Protein AF-C0Z2W0-F1 (afdb_monomer)

Structure (mmCIF, N/CA/C/O backbone):
data_AF-C0Z2W0-F1
#
_entry.id   AF-C0Z2W0-F1
#
loop_
_atom_site.group_PDB
_atom_site.id
_atom_site.type_symbol
_atom_site.label_atom_id
_atom_site.label_alt_id
_atom_site.label_comp_id
_atom_site.label_asym_id
_atom_site.label_entity_id
_atom_site.label_seq_id
_atom_site.pdbx_PDB_ins_code
_atom_site.Cartn_x
_atom_site.Cartn_y
_atom_site.Cartn_z
_atom_site.occupancy
_atom_site.B_iso_or_equiv
_atom_site.auth_seq_id
_atom_site.auth_comp_id
_atom_site.auth_asym_id
_atom_site.auth_atom_id
_atom_site.pdbx_PDB_model_num
ATOM 1 N N . MET A 1 1 ? -32.549 9.945 8.208 1.00 53.28 1 MET A N 1
ATOM 2 C CA . MET A 1 1 ? -31.954 8.644 8.576 1.00 53.28 1 MET A CA 1
ATOM 3 C C . MET A 1 1 ? -30.480 8.904 8.856 1.00 53.28 1 MET A C 1
ATOM 5 O O . MET A 1 1 ? -29.778 9.363 7.963 1.00 53.28 1 MET A O 1
ATOM 9 N N . GLU A 1 2 ? -30.055 8.781 10.111 1.00 73.25 2 GLU A N 1
ATOM 10 C CA . GLU A 1 2 ? -28.708 9.160 10.559 1.00 73.25 2 GLU A CA 1
ATOM 11 C C . GLU A 1 2 ? -27.695 8.095 10.114 1.00 73.25 2 GLU A C 1
ATOM 13 O O . GLU A 1 2 ? -27.726 6.970 10.594 1.00 73.25 2 GLU A O 1
ATOM 18 N N . TRP A 1 3 ? -26.762 8.421 9.215 1.00 75.31 3 TRP A N 1
ATOM 19 C CA . TRP A 1 3 ? -25.719 7.476 8.770 1.00 75.31 3 TRP A CA 1
ATOM 20 C C . TRP A 1 3 ? -24.944 6.839 9.940 1.00 75.31 3 TRP A C 1
ATOM 22 O O . TRP A 1 3 ? -24.503 5.694 9.872 1.00 75.31 3 TRP A O 1
ATOM 32 N N . ARG A 1 4 ? -24.784 7.587 11.037 1.00 73.19 4 ARG A N 1
ATOM 33 C CA . ARG A 1 4 ? -24.043 7.158 12.227 1.00 73.19 4 ARG A CA 1
ATOM 34 C C . ARG A 1 4 ? -24.739 6.058 13.026 1.00 73.19 4 ARG A C 1
ATOM 36 O O . ARG A 1 4 ? -24.056 5.402 13.803 1.00 73.19 4 ARG A O 1
ATOM 43 N N . SER A 1 5 ? -26.044 5.844 12.844 1.00 85.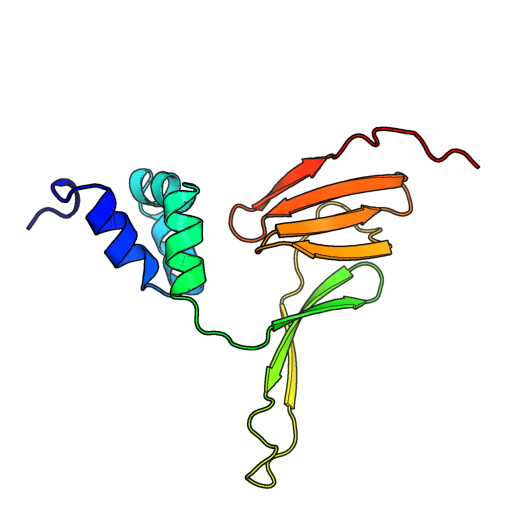06 5 SER A N 1
ATOM 44 C CA . SER A 1 5 ? -26.780 4.785 13.543 1.00 85.06 5 SER A CA 1
ATOM 45 C C . SER A 1 5 ? -26.733 3.435 12.820 1.00 85.06 5 SER A C 1
ATOM 47 O O . SER A 1 5 ? -27.228 2.446 13.354 1.00 85.06 5 SER A O 1
ATOM 49 N N . LEU A 1 6 ? -26.139 3.369 11.622 1.00 88.75 6 LEU A N 1
ATOM 50 C CA . LEU A 1 6 ? -25.934 2.110 10.908 1.00 88.75 6 LEU A CA 1
ATOM 51 C C . LEU A 1 6 ? -24.835 1.268 11.582 1.00 88.75 6 LEU A C 1
ATOM 53 O O . LEU A 1 6 ? -23.776 1.813 11.907 1.00 88.75 6 LEU A O 1
ATOM 57 N N . PRO A 1 7 ? -25.019 -0.057 11.711 1.00 91.38 7 PRO A N 1
ATOM 58 C CA . PRO A 1 7 ? -23.949 -0.991 12.046 1.00 91.38 7 PRO A CA 1
ATOM 59 C C . PRO A 1 7 ? -22.703 -0.799 11.174 1.00 91.38 7 PRO A C 1
ATOM 61 O O . PRO A 1 7 ? -22.802 -0.534 9.972 1.00 91.38 7 PRO A O 1
ATOM 64 N N . VAL A 1 8 ? -21.519 -0.970 11.771 1.00 89.38 8 VAL A N 1
ATOM 65 C CA . VAL A 1 8 ? -20.223 -0.805 11.084 1.00 89.38 8 VAL A CA 1
ATOM 66 C C . VAL A 1 8 ? -20.126 -1.701 9.848 1.00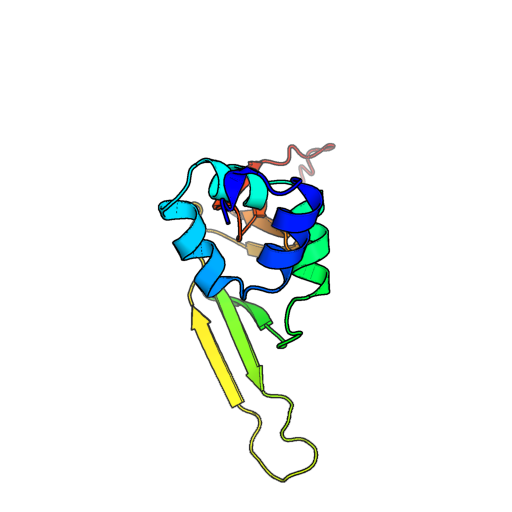 89.38 8 VAL A C 1
ATOM 68 O O . VAL A 1 8 ? -19.627 -1.263 8.815 1.00 89.38 8 VAL A O 1
ATOM 71 N N . GLU A 1 9 ? -20.664 -2.918 9.914 1.00 90.19 9 GLU A N 1
ATOM 72 C CA . GLU A 1 9 ? -20.654 -3.872 8.800 1.00 90.19 9 GLU A CA 1
ATOM 73 C C . GLU A 1 9 ? -21.390 -3.346 7.563 1.00 90.19 9 GLU A C 1
ATOM 75 O O . GLU A 1 9 ? -20.883 -3.495 6.449 1.00 90.19 9 GLU A O 1
ATOM 80 N N . LEU A 1 10 ? -22.539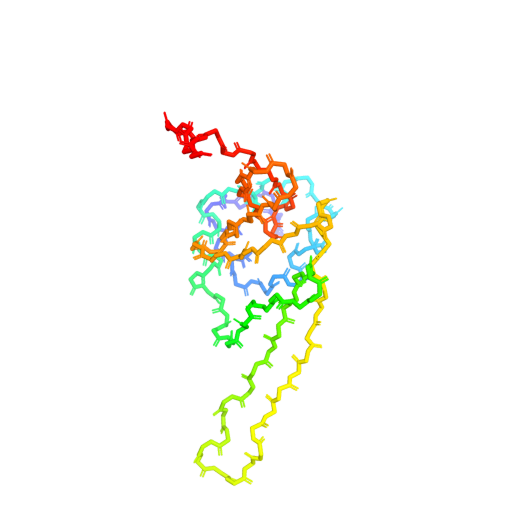 -2.689 7.765 1.00 91.75 10 LEU A N 1
ATOM 81 C CA . LEU A 1 10 ? -23.328 -2.081 6.692 1.00 91.75 10 LEU A CA 1
ATOM 82 C C . LEU A 1 10 ? -22.645 -0.828 6.143 1.00 91.75 10 LEU A C 1
ATOM 84 O O . LEU A 1 10 ? -22.646 -0.604 4.933 1.00 91.75 10 LEU A O 1
ATOM 88 N N . GLN A 1 11 ? -22.009 -0.032 7.008 1.00 91.31 11 GLN A N 1
ATOM 89 C CA . GLN A 1 11 ? -21.201 1.103 6.555 1.00 91.31 11 GLN A CA 1
ATOM 90 C C . GLN A 1 11 ? -20.036 0.634 5.673 1.00 91.31 11 GLN A C 1
ATOM 92 O O . GLN A 1 11 ? -19.801 1.217 4.615 1.00 91.31 11 GLN A O 1
ATOM 97 N N . GLU A 1 12 ? -19.335 -0.433 6.070 1.00 91.75 12 GLU A N 1
ATOM 98 C CA . GLU A 1 12 ? -18.285 -1.047 5.255 1.00 91.75 12 GLU A CA 1
ATOM 99 C C . GLU A 1 12 ? -18.826 -1.572 3.927 1.00 91.75 12 GLU A C 1
ATOM 101 O O . GLU A 1 12 ? -18.201 -1.342 2.897 1.00 91.75 12 GLU A O 1
ATOM 106 N N . GLU A 1 13 ? -19.973 -2.254 3.925 1.00 92.12 13 GLU A N 1
ATOM 107 C CA . GLU A 1 13 ? -20.576 -2.787 2.703 1.00 92.12 13 GLU A CA 1
ATOM 108 C C . GLU A 1 13 ? -20.914 -1.670 1.709 1.00 92.12 13 GLU A C 1
ATOM 110 O O . GLU A 1 13 ? -20.524 -1.741 0.542 1.00 92.12 13 GLU A O 1
ATOM 115 N N . ILE A 1 14 ? -21.565 -0.601 2.169 1.00 92.00 14 ILE A N 1
ATOM 116 C CA . ILE A 1 14 ? -21.926 0.534 1.314 1.00 92.00 14 ILE A CA 1
ATOM 117 C C . ILE A 1 14 ? -20.667 1.226 0.784 1.00 92.00 14 ILE A C 1
ATOM 119 O O . ILE A 1 14 ? -20.535 1.430 -0.423 1.00 92.00 14 ILE A O 1
ATOM 123 N N . LEU A 1 15 ? -19.718 1.557 1.665 1.00 90.12 15 LEU A N 1
ATOM 124 C CA . LEU A 1 15 ? -18.487 2.241 1.267 1.00 90.12 15 LEU A CA 1
ATOM 125 C C . LEU A 1 15 ? -17.610 1.365 0.365 1.00 90.12 15 LEU A C 1
ATOM 127 O O . LEU A 1 15 ? -16.916 1.895 -0.498 1.00 90.12 15 LEU A O 1
ATOM 131 N N . SER A 1 16 ? -17.665 0.037 0.506 1.00 90.75 16 SER A N 1
ATOM 132 C CA . SER A 1 16 ? -16.885 -0.886 -0.325 1.00 90.75 16 SER A CA 1
ATOM 133 C C . SER A 1 16 ? -17.290 -0.861 -1.802 1.00 90.75 16 SER A C 1
ATOM 135 O O . SER A 1 16 ? -16.495 -1.250 -2.650 1.00 90.75 16 SER A O 1
ATOM 137 N N . ARG A 1 17 ? -18.500 -0.385 -2.121 1.00 90.44 17 ARG A N 1
ATOM 138 C CA . ARG A 1 17 ? -18.999 -0.228 -3.498 1.00 90.44 17 ARG A CA 1
ATOM 139 C C . ARG A 1 17 ? -18.597 1.108 -4.129 1.00 90.44 17 ARG A C 1
ATOM 141 O O . ARG A 1 17 ? -18.802 1.315 -5.321 1.00 90.44 17 ARG A O 1
ATOM 148 N N . VAL A 1 18 ? -18.047 2.035 -3.346 1.00 88.31 18 VAL A N 1
ATOM 149 C CA . VAL A 1 18 ? -17.644 3.358 -3.830 1.00 88.31 18 VAL A CA 1
ATOM 150 C C . VAL A 1 18 ? -16.253 3.264 -4.475 1.00 88.31 18 VAL A C 1
ATOM 152 O O . VAL A 1 18 ? -15.331 2.724 -3.861 1.00 88.31 18 VAL A O 1
ATOM 155 N N . PRO A 1 19 ? -16.030 3.819 -5.682 1.00 85.50 19 PRO A N 1
ATOM 156 C CA . PRO A 1 19 ? -14.704 3.819 -6.293 1.00 85.50 19 PRO A CA 1
ATOM 157 C C . PRO A 1 19 ? -13.645 4.507 -5.416 1.00 85.50 19 PRO A C 1
ATOM 159 O O . PRO A 1 19 ? -13.907 5.541 -4.789 1.00 85.50 19 PRO A O 1
ATOM 162 N N . ALA A 1 20 ? -12.415 3.978 -5.429 1.00 82.38 20 ALA A N 1
ATOM 163 C CA . ALA A 1 20 ? -11.308 4.436 -4.575 1.00 82.38 20 ALA A CA 1
ATOM 164 C C . ALA A 1 20 ? -11.055 5.955 -4.656 1.00 82.38 20 ALA A C 1
ATOM 166 O O . ALA A 1 20 ? -10.804 6.607 -3.641 1.00 82.38 20 ALA A O 1
ATOM 167 N N . LYS A 1 21 ? -11.187 6.540 -5.856 1.00 80.25 21 LYS A N 1
ATOM 168 C CA . LYS A 1 21 ? -11.013 7.982 -6.106 1.00 80.25 21 LYS A CA 1
ATOM 169 C C . LYS A 1 21 ? -11.946 8.850 -5.257 1.00 80.25 21 LYS A C 1
ATOM 171 O O . LYS A 1 21 ? -11.530 9.894 -4.757 1.00 80.25 21 LYS A O 1
ATOM 176 N N . TYR A 1 22 ? -13.202 8.436 -5.096 1.00 85.19 22 TYR A N 1
ATOM 177 C CA . TYR A 1 22 ? -14.178 9.175 -4.296 1.00 85.19 22 TYR A CA 1
ATOM 178 C C . TYR A 1 22 ? -14.000 8.886 -2.806 1.00 85.19 22 TYR A C 1
ATOM 180 O O . TYR A 1 22 ? -14.058 9.815 -2.002 1.00 85.19 22 TYR A O 1
ATOM 188 N N . LEU A 1 23 ? -13.676 7.642 -2.439 1.00 86.12 23 LEU A N 1
ATOM 189 C CA . LEU A 1 23 ? -13.346 7.283 -1.056 1.00 86.12 23 LEU A CA 1
ATOM 190 C C . LEU A 1 23 ? -12.185 8.104 -0.495 1.00 86.12 23 LEU A C 1
ATOM 192 O O . LEU A 1 23 ? -12.255 8.542 0.651 1.00 86.12 23 LEU A O 1
ATOM 196 N N . ALA A 1 24 ? -11.154 8.380 -1.298 1.00 82.12 24 ALA A N 1
ATOM 197 C CA . ALA A 1 24 ? -10.041 9.231 -0.883 1.00 82.12 24 ALA A CA 1
ATOM 198 C C . ALA A 1 24 ? -10.507 10.623 -0.409 1.00 82.12 24 ALA A C 1
ATOM 200 O O . ALA A 1 24 ? -9.991 11.138 0.580 1.00 82.12 24 ALA A O 1
ATOM 201 N N . ARG A 1 25 ? -11.531 11.199 -1.056 1.00 86.62 25 ARG A N 1
ATOM 202 C CA . ARG A 1 25 ? -12.143 12.477 -0.648 1.00 86.62 25 ARG A CA 1
ATOM 203 C C . ARG A 1 25 ? -13.036 12.325 0.583 1.00 86.62 25 ARG A C 1
ATOM 205 O O . ARG A 1 25 ? -13.022 13.175 1.462 1.00 86.62 25 ARG A O 1
ATOM 212 N N . LEU A 1 26 ? -13.789 11.231 0.684 1.00 85.75 26 LEU A N 1
ATOM 213 C CA . LEU A 1 26 ? -14.646 10.958 1.847 1.00 85.75 26 LEU A CA 1
ATOM 214 C C . LEU A 1 26 ? -13.820 10.796 3.137 1.00 85.75 26 LEU A C 1
ATOM 216 O O . LEU A 1 26 ? -14.255 11.179 4.222 1.00 85.75 26 LEU A O 1
ATOM 220 N N . ARG A 1 27 ? -12.583 10.304 3.035 1.00 85.44 27 ARG A N 1
ATOM 221 C CA . ARG A 1 27 ? -11.668 10.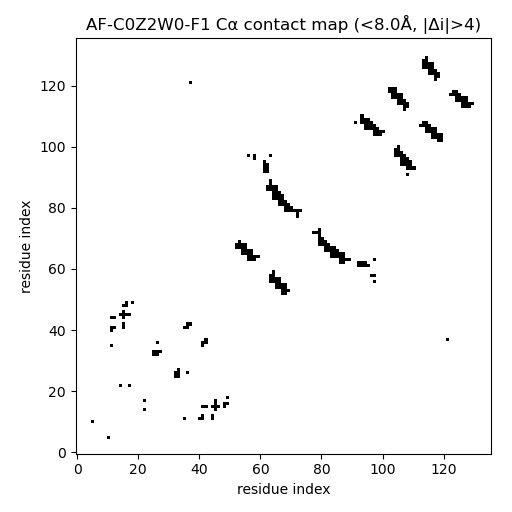210 4.182 1.00 85.44 27 ARG A CA 1
ATOM 222 C C . ARG A 1 27 ? -11.298 11.569 4.778 1.00 85.44 27 ARG A C 1
ATOM 224 O O . ARG A 1 27 ? -11.050 11.634 5.978 1.00 85.44 27 ARG A O 1
ATOM 231 N N . SER A 1 28 ? -11.271 12.648 3.992 1.00 84.75 28 SER A N 1
ATOM 232 C CA . SER A 1 28 ? -10.943 13.981 4.516 1.00 84.75 28 SER A CA 1
ATOM 233 C C . SER A 1 28 ? -12.122 14.675 5.199 1.00 84.75 28 SER A C 1
ATOM 235 O O . SER A 1 28 ? -11.909 15.635 5.932 1.00 84.75 28 SER A O 1
ATOM 237 N N . THR A 1 29 ? -13.357 14.209 4.990 1.00 87.62 29 THR A N 1
ATOM 238 C CA . THR A 1 29 ? -14.559 14.845 5.556 1.00 87.62 29 THR A CA 1
ATOM 239 C C . THR A 1 29 ? -14.984 14.251 6.899 1.00 87.62 29 THR A C 1
ATOM 241 O O . THR A 1 29 ? -15.745 14.879 7.631 1.00 87.62 29 THR A O 1
ATOM 244 N N . SER A 1 30 ? -14.512 13.049 7.251 1.00 87.00 30 SER A N 1
ATOM 245 C CA . SER A 1 30 ? -14.954 12.337 8.453 1.00 87.00 30 SER A CA 1
ATOM 246 C C . SER A 1 30 ? -13.848 11.485 9.075 1.00 87.00 30 SER A C 1
ATOM 248 O O . SER A 1 30 ? -13.284 10.595 8.437 1.00 87.00 30 SER A O 1
ATOM 250 N N . LYS A 1 31 ? -13.596 11.690 10.378 1.00 88.31 31 LYS A N 1
ATOM 251 C CA . LYS A 1 31 ? -12.666 10.858 11.166 1.00 88.31 31 LYS A CA 1
ATOM 252 C C . LYS A 1 31 ? -13.110 9.394 11.215 1.00 88.31 31 LYS A C 1
ATOM 254 O O . LYS A 1 31 ? -12.271 8.504 11.117 1.00 88.31 31 LYS A O 1
ATOM 259 N N . GLN A 1 32 ? -14.417 9.156 11.325 1.00 87.88 32 GLN A N 1
ATOM 260 C CA . GLN A 1 32 ? -14.995 7.811 11.360 1.00 87.88 32 GLN A CA 1
ATOM 261 C C . GLN A 1 32 ? -14.760 7.076 10.039 1.00 87.88 32 GLN A C 1
ATOM 263 O O . GLN A 1 32 ? -14.322 5.931 10.043 1.00 87.88 32 GLN A O 1
ATOM 268 N N . TRP A 1 33 ? -14.990 7.742 8.905 1.00 88.12 33 TRP A N 1
ATOM 269 C CA . TRP A 1 33 ? -14.781 7.136 7.588 1.00 88.12 33 TRP A CA 1
ATOM 270 C C . TRP A 1 33 ? -13.301 6.916 7.293 1.00 88.12 33 TRP A C 1
ATOM 272 O O . TRP A 1 33 ? -12.931 5.885 6.740 1.00 88.12 33 TRP A O 1
ATOM 282 N N . ASN A 1 34 ? -12.438 7.839 7.727 1.00 88.69 34 ASN A N 1
ATOM 283 C CA . ASN A 1 34 ? -10.997 7.637 7.649 1.00 88.69 34 ASN A CA 1
ATOM 284 C C . ASN A 1 34 ? -10.550 6.410 8.456 1.00 88.69 34 ASN A C 1
ATOM 286 O O . ASN A 1 34 ? -9.779 5.606 7.942 1.00 88.69 34 ASN A O 1
ATOM 290 N N . ALA A 1 35 ? -11.055 6.230 9.680 1.00 89.62 35 ALA A N 1
ATOM 291 C CA . ALA A 1 35 ? -10.741 5.059 10.496 1.00 89.62 35 ALA A CA 1
ATOM 292 C C . ALA A 1 35 ? -11.254 3.757 9.858 1.00 89.62 35 ALA A C 1
ATOM 294 O O . ALA A 1 35 ? -10.492 2.804 9.722 1.00 89.62 35 ALA A O 1
ATOM 295 N N . LEU A 1 36 ? -12.507 3.742 9.393 1.00 89.19 36 LEU A N 1
ATOM 296 C CA . LEU A 1 36 ? -13.125 2.579 8.753 1.00 89.19 36 LEU A CA 1
ATOM 297 C C . LEU A 1 36 ? -12.402 2.186 7.457 1.00 89.19 36 LEU A C 1
ATOM 299 O O . LEU A 1 36 ? -12.154 1.012 7.224 1.00 89.19 36 LEU A O 1
ATOM 303 N N . SER A 1 37 ? -11.950 3.158 6.661 1.00 85.00 37 SER A N 1
ATOM 304 C CA . SER A 1 37 ? -11.189 2.880 5.434 1.00 85.00 37 SER A CA 1
ATOM 305 C C . SER A 1 37 ? -9.830 2.203 5.663 1.00 85.00 37 SER A C 1
ATOM 307 O O . SER A 1 37 ? -9.241 1.675 4.722 1.00 85.00 37 SER A O 1
ATOM 309 N N . LYS A 1 38 ? -9.316 2.236 6.899 1.00 84.19 38 LYS A N 1
ATOM 310 C CA . LYS A 1 38 ? -8.041 1.619 7.284 1.00 84.19 38 LYS A CA 1
ATOM 311 C C . LYS A 1 38 ? -8.210 0.209 7.857 1.00 84.19 38 LYS A C 1
ATOM 313 O O . LYS A 1 38 ? -7.206 -0.435 8.153 1.00 84.19 38 LYS A O 1
ATOM 318 N N . THR A 1 39 ? -9.439 -0.280 8.044 1.00 87.88 39 THR A N 1
ATOM 319 C CA . THR A 1 39 ? -9.659 -1.631 8.574 1.00 87.88 39 THR A CA 1
ATOM 320 C C . THR A 1 39 ? -9.337 -2.687 7.517 1.00 87.88 39 THR A C 1
ATOM 322 O O . THR A 1 39 ? -9.569 -2.511 6.318 1.00 87.88 39 THR A O 1
ATOM 325 N N . GLY A 1 40 ? -8.805 -3.829 7.962 1.00 85.75 40 GLY A N 1
ATOM 326 C CA . GLY A 1 40 ? -8.509 -4.948 7.064 1.00 85.75 40 GLY A CA 1
ATOM 327 C C . GLY A 1 40 ? -9.767 -5.577 6.449 1.00 85.75 40 GLY A C 1
ATOM 328 O O . GLY A 1 40 ? -9.727 -6.039 5.311 1.00 85.75 40 GLY A O 1
ATOM 329 N N . SER A 1 41 ? -10.892 -5.573 7.173 1.00 89.25 41 SER A N 1
ATOM 330 C CA . SER A 1 41 ? -12.206 -6.025 6.685 1.00 89.25 41 SER A CA 1
ATOM 331 C C . SER A 1 41 ? -12.699 -5.170 5.522 1.00 89.25 41 SER A C 1
ATOM 333 O O . SER A 1 41 ? -13.090 -5.711 4.485 1.00 89.25 41 SER A O 1
ATOM 335 N N . PHE A 1 42 ? -12.611 -3.846 5.658 1.00 89.94 42 PHE A N 1
ATOM 336 C CA . PHE A 1 42 ? -12.966 -2.918 4.596 1.00 89.94 42 PHE A CA 1
ATOM 337 C C . PHE A 1 42 ? -12.080 -3.105 3.366 1.00 89.94 42 PHE A C 1
ATOM 339 O O . PHE A 1 42 ? -12.604 -3.242 2.263 1.00 89.94 42 PHE A O 1
ATOM 346 N N . ALA A 1 43 ? -10.756 -3.173 3.547 1.00 85.12 43 ALA A N 1
ATOM 347 C CA . ALA A 1 43 ? -9.813 -3.348 2.442 1.00 85.12 43 ALA A CA 1
ATOM 348 C C . ALA A 1 43 ? -10.122 -4.606 1.610 1.00 85.12 43 ALA A C 1
ATOM 350 O O . ALA A 1 43 ? -10.123 -4.552 0.381 1.00 85.12 43 ALA A O 1
ATOM 351 N N . LYS A 1 44 ? -10.467 -5.720 2.271 1.00 86.69 44 LYS A N 1
ATOM 352 C CA . LYS A 1 44 ? -10.880 -6.961 1.597 1.00 86.69 44 LYS A CA 1
ATOM 353 C C . LYS A 1 44 ? -12.178 -6.790 0.802 1.00 86.69 44 LYS A C 1
ATOM 355 O O . LYS A 1 44 ? -12.216 -7.162 -0.368 1.00 86.69 44 LYS A O 1
ATOM 360 N N . LYS A 1 45 ? -13.225 -6.212 1.407 1.00 90.31 45 LYS A N 1
ATOM 361 C CA . LYS A 1 45 ? -14.520 -5.976 0.735 1.00 90.31 45 LYS A CA 1
ATOM 362 C C . LYS A 1 45 ? -14.378 -5.021 -0.452 1.00 90.31 45 LYS A C 1
ATOM 364 O O . LYS A 1 45 ? -14.922 -5.277 -1.519 1.00 90.31 45 LYS A O 1
ATOM 369 N N . HIS A 1 46 ? -13.643 -3.926 -0.267 1.00 88.06 46 HIS A N 1
ATOM 370 C CA . HIS A 1 46 ? -13.427 -2.913 -1.299 1.00 88.06 46 HIS A CA 1
ATOM 371 C C . HIS A 1 46 ? -12.626 -3.473 -2.477 1.00 88.06 46 HIS A C 1
ATOM 373 O O . HIS A 1 46 ? -13.028 -3.287 -3.620 1.00 88.06 46 HIS A O 1
ATOM 379 N N . SER A 1 47 ? -11.571 -4.248 -2.206 1.00 82.12 47 SER A N 1
ATOM 380 C CA . SER A 1 47 ? -10.791 -4.934 -3.244 1.00 82.12 47 SER A CA 1
ATOM 381 C C . SER A 1 47 ? -11.634 -5.938 -4.042 1.00 82.12 47 SER A C 1
ATOM 383 O O . SER A 1 47 ? -11.553 -5.976 -5.267 1.00 82.12 47 SER A O 1
ATOM 385 N N . ALA A 1 48 ? -12.514 -6.695 -3.376 1.00 85.44 48 ALA A N 1
ATOM 386 C CA . ALA A 1 48 ? -13.423 -7.626 -4.049 1.00 85.44 48 ALA A CA 1
ATOM 387 C C . ALA A 1 48 ? -14.427 -6.927 -4.987 1.00 85.44 48 ALA A C 1
ATOM 389 O O . ALA A 1 48 ? -14.810 -7.496 -6.007 1.00 85.44 48 ALA A O 1
ATOM 390 N N . ASN A 1 49 ? -14.824 -5.696 -4.654 1.00 84.31 49 ASN A N 1
ATOM 391 C CA . ASN A 1 49 ? -15.753 -4.881 -5.439 1.00 84.31 49 ASN A CA 1
ATOM 392 C C . ASN A 1 49 ? -15.057 -3.968 -6.465 1.00 84.31 49 ASN A C 1
ATOM 394 O O . ASN A 1 49 ? -15.739 -3.283 -7.229 1.00 84.31 49 ASN A O 1
ATOM 398 N N . ALA A 1 50 ? -13.723 -3.911 -6.480 1.00 76.19 50 ALA A N 1
ATOM 399 C CA . ALA A 1 50 ? -12.989 -3.023 -7.365 1.00 76.19 50 ALA A CA 1
ATOM 400 C C . ALA A 1 50 ? -13.109 -3.474 -8.827 1.00 76.19 50 ALA A C 1
ATOM 402 O O . ALA A 1 50 ? -12.936 -4.651 -9.157 1.00 76.19 50 ALA A O 1
ATOM 403 N N . THR A 1 51 ? -13.357 -2.517 -9.725 1.00 69.88 51 THR A N 1
ATOM 404 C CA . THR A 1 51 ? -13.298 -2.761 -11.167 1.00 69.88 51 THR A CA 1
ATOM 405 C C . THR A 1 51 ? -11.890 -3.224 -11.527 1.00 69.88 51 THR A C 1
ATOM 407 O O . THR A 1 51 ? -10.913 -2.525 -11.256 1.00 69.88 51 THR A O 1
ATOM 410 N N . LYS A 1 52 ? -11.781 -4.411 -12.130 1.00 69.00 52 LYS A N 1
ATOM 411 C CA . LYS A 1 52 ? -10.509 -5.003 -12.560 1.00 69.00 52 LYS A CA 1
ATOM 412 C C . LYS A 1 52 ? -10.032 -4.351 -13.857 1.00 69.00 52 LYS A C 1
ATOM 414 O O . LYS A 1 52 ? -9.970 -4.997 -14.898 1.00 69.00 52 LYS A O 1
ATOM 419 N N . GLU A 1 53 ? -9.737 -3.059 -13.810 1.00 67.00 53 GLU A N 1
ATOM 420 C CA . GLU A 1 53 ? -8.951 -2.437 -14.869 1.00 67.00 53 GLU A CA 1
ATOM 421 C C . GLU A 1 53 ? -7.493 -2.891 -14.708 1.00 67.00 53 GLU A C 1
ATOM 423 O O . GLU A 1 53 ? -6.960 -2.842 -13.593 1.00 67.00 53 GLU A O 1
ATOM 428 N N . PRO A 1 54 ? -6.838 -3.377 -15.775 1.00 66.69 54 PRO A N 1
ATOM 429 C CA . PRO A 1 54 ? -5.454 -3.818 -15.699 1.00 66.69 54 PRO A CA 1
ATOM 430 C C . PRO A 1 54 ? -4.545 -2.594 -15.548 1.00 66.69 54 PRO A C 1
ATOM 432 O O . PRO A 1 54 ? -4.129 -1.950 -16.514 1.00 66.69 54 PRO A O 1
ATOM 435 N N . LEU A 1 55 ? -4.256 -2.266 -14.293 1.00 75.44 55 LEU A N 1
ATOM 436 C CA . LEU A 1 55 ? -3.235 -1.304 -13.923 1.00 75.44 55 LEU A CA 1
ATOM 437 C C . LEU A 1 55 ? -1.891 -2.026 -13.814 1.00 75.44 55 LEU A C 1
ATOM 439 O O . LEU A 1 55 ? -1.761 -3.034 -13.122 1.00 75.44 55 LEU A O 1
ATOM 443 N N . ILE A 1 56 ? -0.886 -1.490 -14.492 1.00 79.75 56 ILE A N 1
ATOM 444 C CA . ILE A 1 56 ? 0.485 -1.982 -14.484 1.00 79.75 56 ILE A CA 1
ATOM 445 C C . ILE A 1 56 ? 1.325 -1.053 -13.616 1.00 79.75 56 ILE A C 1
ATOM 447 O O . ILE A 1 56 ? 1.279 0.170 -13.753 1.00 79.75 56 ILE A O 1
ATOM 451 N N . ILE A 1 57 ? 2.120 -1.642 -12.729 1.00 84.44 57 ILE A N 1
ATOM 452 C CA . ILE A 1 57 ? 3.156 -0.921 -11.992 1.00 84.44 57 ILE A CA 1
ATOM 453 C C . ILE A 1 57 ? 4.429 -0.975 -12.824 1.00 84.44 57 ILE A C 1
ATOM 455 O O . ILE A 1 57 ? 4.920 -2.055 -13.149 1.00 84.44 57 ILE A O 1
ATOM 459 N N . MET A 1 58 ? 4.957 0.192 -13.169 1.00 84.88 58 MET A N 1
ATOM 460 C CA . MET A 1 58 ? 6.147 0.331 -13.996 1.00 84.88 58 MET A CA 1
ATOM 461 C C . MET A 1 58 ? 7.228 1.087 -13.233 1.00 84.88 58 MET A C 1
ATOM 463 O O . MET A 1 58 ? 6.964 2.125 -12.628 1.00 84.88 58 MET A O 1
ATOM 467 N N . LEU A 1 59 ? 8.460 0.590 -13.301 1.00 86.50 59 LEU A N 1
ATOM 468 C CA . LEU A 1 59 ? 9.637 1.296 -12.817 1.00 86.50 59 LEU A CA 1
ATOM 469 C C . LEU A 1 59 ? 10.392 1.884 -14.012 1.00 86.50 59 LEU A C 1
ATOM 471 O O . LEU A 1 59 ? 10.777 1.155 -14.922 1.00 86.50 59 LEU A O 1
ATOM 475 N N . LYS A 1 60 ? 10.599 3.200 -14.010 1.00 84.94 60 LYS A N 1
ATOM 476 C CA . LYS A 1 60 ? 11.365 3.918 -15.034 1.00 84.94 60 LYS A CA 1
ATOM 477 C C . LYS A 1 60 ? 12.203 5.000 -14.365 1.00 84.94 60 LYS A C 1
ATOM 479 O O . LYS A 1 60 ? 11.668 5.756 -13.560 1.00 84.94 60 LYS A O 1
ATOM 484 N N . ASP A 1 61 ? 13.492 5.078 -14.687 1.00 84.88 61 ASP A N 1
ATOM 485 C CA . ASP A 1 61 ? 14.419 6.085 -14.141 1.00 84.88 61 ASP A CA 1
ATOM 486 C C . ASP A 1 61 ? 14.376 6.161 -12.598 1.00 84.88 61 ASP A C 1
ATOM 488 O O . ASP A 1 61 ? 14.268 7.240 -12.011 1.00 84.88 61 ASP A O 1
ATOM 492 N N . SER A 1 62 ? 14.367 4.992 -11.941 1.00 82.56 62 SER A N 1
ATOM 493 C CA . SER A 1 62 ? 14.235 4.829 -10.479 1.00 82.56 62 SER A CA 1
ATOM 494 C C . SER A 1 62 ? 12.940 5.401 -9.875 1.00 82.56 62 SER A C 1
ATOM 496 O O . SER A 1 62 ? 12.852 5.646 -8.672 1.00 82.56 62 SER A O 1
ATOM 498 N N . ARG A 1 63 ? 11.907 5.621 -10.698 1.00 82.75 63 ARG A N 1
ATOM 499 C CA . ARG A 1 63 ? 10.596 6.145 -10.292 1.00 82.75 63 ARG A CA 1
ATOM 500 C C . ARG A 1 63 ? 9.490 5.159 -10.625 1.00 82.75 63 ARG A C 1
ATOM 502 O O . ARG A 1 63 ? 9.489 4.534 -11.683 1.00 82.75 63 ARG A O 1
ATOM 509 N N . VAL A 1 64 ? 8.518 5.067 -9.723 1.00 84.25 64 VAL A N 1
ATOM 510 C CA . VAL A 1 64 ? 7.380 4.154 -9.851 1.00 84.25 64 VAL A CA 1
ATOM 511 C C . VAL A 1 64 ? 6.192 4.886 -10.461 1.00 84.25 64 VAL A C 1
ATOM 513 O O . VAL A 1 64 ? 5.795 5.959 -9.998 1.00 84.25 64 VAL A O 1
ATOM 516 N N . TYR A 1 65 ? 5.622 4.289 -11.496 1.00 83.69 65 TYR A N 1
ATOM 517 C CA . TYR A 1 65 ? 4.476 4.788 -12.237 1.00 83.69 65 TYR A CA 1
ATOM 518 C C . TYR A 1 65 ? 3.361 3.757 -12.219 1.00 83.69 65 TYR A C 1
ATOM 520 O O . TYR A 1 65 ? 3.609 2.552 -12.276 1.00 83.69 65 TYR A O 1
ATOM 528 N N . LEU A 1 66 ? 2.130 4.249 -12.171 1.00 82.50 66 LEU A N 1
ATOM 529 C CA . LEU A 1 66 ? 0.951 3.458 -12.470 1.00 82.50 66 LEU A CA 1
ATOM 530 C C . LEU A 1 66 ? 0.577 3.718 -13.929 1.00 82.50 66 LEU A C 1
ATOM 532 O O . LEU A 1 66 ? 0.437 4.874 -14.312 1.00 82.50 66 LEU A O 1
ATOM 536 N N . ALA A 1 67 ? 0.429 2.680 -14.738 1.00 80.62 67 ALA A N 1
ATOM 537 C CA . ALA A 1 67 ? -0.026 2.779 -16.120 1.00 80.62 67 ALA A CA 1
ATOM 538 C C . ALA A 1 67 ? -1.319 1.984 -16.294 1.00 80.62 67 ALA A C 1
ATOM 540 O O . ALA A 1 67 ? -1.481 0.936 -15.674 1.00 80.62 67 ALA A O 1
ATOM 541 N N . SER A 1 68 ? -2.235 2.467 -17.123 1.00 78.44 68 SER A N 1
ATOM 542 C CA . SER A 1 68 ? -3.409 1.702 -17.543 1.00 78.44 68 SER A CA 1
ATOM 543 C C . SER A 1 68 ? -3.165 1.144 -18.938 1.00 78.44 68 SER A C 1
ATOM 545 O O . SER A 1 68 ? -2.579 1.800 -19.804 1.00 78.44 68 SER A O 1
ATOM 547 N N . VAL A 1 69 ? -3.610 -0.091 -19.159 1.00 71.69 69 VAL A N 1
ATOM 548 C CA . VAL A 1 69 ? -3.565 -0.707 -20.486 1.00 71.69 69 VAL A CA 1
ATOM 549 C C . VAL A 1 69 ? -4.967 -1.080 -20.908 1.00 71.69 69 VAL A C 1
ATOM 551 O O . VAL A 1 69 ? -5.618 -1.907 -20.280 1.00 71.69 69 VAL A O 1
ATOM 554 N N . ASN A 1 70 ? -5.440 -0.509 -22.008 1.00 70.31 70 ASN A N 1
ATOM 555 C CA . ASN A 1 70 ? -6.712 -0.936 -22.560 1.00 70.31 70 ASN A CA 1
ATOM 556 C C . ASN A 1 70 ? -6.491 -2.139 -23.488 1.00 70.31 70 ASN A C 1
ATOM 558 O O . ASN A 1 70 ? -6.054 -1.998 -24.630 1.00 70.31 70 ASN A O 1
ATOM 562 N N . LEU A 1 71 ? -6.782 -3.340 -22.981 1.00 64.88 71 LEU A N 1
ATOM 563 C CA . LEU A 1 71 ? -6.689 -4.594 -23.742 1.00 64.88 71 LEU A CA 1
ATOM 564 C C . LEU A 1 71 ? -7.967 -4.926 -24.526 1.00 64.88 71 LEU A C 1
ATOM 566 O O . LEU A 1 71 ? -8.020 -5.945 -25.211 1.00 64.88 71 LEU A O 1
ATOM 570 N N . HIS A 1 72 ? -8.997 -4.080 -24.462 1.00 61.06 72 HIS A N 1
ATOM 571 C CA . HIS A 1 72 ? -10.322 -4.370 -25.019 1.00 61.06 72 HIS A CA 1
ATOM 572 C C . HIS A 1 72 ? -10.364 -4.386 -26.569 1.00 61.06 72 HIS A C 1
ATOM 574 O O . HIS A 1 72 ? -11.408 -4.654 -27.164 1.00 61.06 72 HIS A O 1
ATOM 580 N N . GLY A 1 73 ? -9.232 -4.116 -27.231 1.00 53.47 73 GLY A N 1
ATOM 581 C CA . GLY A 1 73 ? -9.097 -3.988 -28.686 1.00 53.47 73 GLY A CA 1
ATOM 582 C C . GLY A 1 73 ? -8.927 -5.288 -29.483 1.00 53.47 73 GLY A C 1
ATOM 583 O O . GLY A 1 73 ? -9.019 -5.237 -30.706 1.00 53.47 73 GLY A O 1
ATOM 584 N N . VAL A 1 74 ? -8.736 -6.453 -28.846 1.00 53.50 74 VAL A N 1
ATOM 585 C CA . VAL A 1 74 ? -8.411 -7.707 -29.572 1.00 53.50 74 VAL A CA 1
ATOM 586 C C . VAL A 1 74 ? -9.539 -8.176 -30.508 1.00 53.50 74 VAL A C 1
ATOM 588 O O . VAL A 1 74 ? -9.269 -8.875 -31.478 1.00 53.50 74 VAL A O 1
ATOM 591 N N . HIS A 1 75 ? -10.787 -7.754 -30.280 1.00 54.66 75 HIS A N 1
ATOM 592 C CA . HIS A 1 75 ? -11.931 -8.210 -31.080 1.00 54.66 75 HIS A CA 1
ATOM 593 C C . HIS A 1 75 ? -12.448 -7.191 -32.122 1.00 54.66 75 HIS A C 1
ATOM 595 O O . HIS A 1 75 ? -13.230 -7.571 -32.989 1.00 54.66 75 HIS A O 1
ATOM 601 N N . ASN A 1 76 ? -12.017 -5.917 -32.071 1.00 56.25 76 ASN A N 1
ATOM 602 C CA . ASN A 1 76 ? -12.686 -4.807 -32.782 1.00 56.25 76 ASN A CA 1
ATOM 603 C C . ASN A 1 76 ? -11.762 -3.897 -33.627 1.00 56.25 76 ASN A C 1
ATOM 605 O O . ASN A 1 76 ? -12.181 -2.802 -33.992 1.00 56.25 76 ASN A O 1
ATOM 609 N N . ASN A 1 77 ? -10.520 -4.295 -33.942 1.00 54.44 77 ASN A N 1
ATOM 610 C CA . ASN A 1 77 ? -9.559 -3.469 -34.710 1.00 54.44 77 ASN A CA 1
ATOM 611 C C . ASN A 1 77 ? -9.246 -2.086 -34.089 1.00 54.44 77 ASN A C 1
ATOM 613 O O . ASN A 1 77 ? -8.785 -1.178 -34.781 1.00 54.44 77 ASN A O 1
ATOM 617 N N . VAL A 1 78 ? -9.474 -1.910 -32.785 1.00 56.94 78 VAL A N 1
ATOM 618 C CA . VAL A 1 78 ? -9.075 -0.698 -32.055 1.00 56.94 78 VAL A CA 1
ATOM 619 C C . VAL A 1 78 ? -7.657 -0.909 -31.536 1.00 56.94 78 VAL A C 1
ATOM 621 O O . VAL A 1 78 ? -7.383 -1.914 -30.879 1.00 56.94 78 VAL A O 1
ATOM 624 N N . ALA A 1 79 ? -6.751 0.022 -31.845 1.00 59.56 79 ALA A N 1
ATOM 625 C CA . ALA A 1 79 ? -5.364 -0.047 -31.401 1.00 59.56 79 ALA A CA 1
ATOM 626 C C . ALA A 1 79 ? -5.282 -0.179 -29.871 1.00 59.56 79 ALA A C 1
ATOM 628 O O . ALA A 1 79 ? -5.966 0.533 -29.135 1.00 59.56 79 ALA A O 1
ATOM 629 N N . GLN A 1 80 ? -4.432 -1.092 -29.401 1.00 62.25 80 GLN A N 1
ATOM 630 C CA . GLN A 1 80 ? -4.094 -1.212 -27.988 1.00 62.25 80 GLN A CA 1
ATOM 631 C C . GLN A 1 80 ? -3.553 0.137 -27.500 1.00 62.25 80 GLN A C 1
ATOM 633 O O . GLN A 1 80 ? -2.590 0.655 -28.067 1.00 62.25 80 GLN A O 1
ATOM 638 N N . SER A 1 81 ? -4.176 0.721 -26.475 1.00 67.38 81 SER A N 1
ATOM 639 C CA . SER A 1 81 ? -3.710 1.982 -25.899 1.00 67.38 81 SER A CA 1
ATOM 640 C C . SER A 1 81 ? -2.958 1.735 -24.593 1.00 67.38 81 SER A C 1
ATOM 642 O O . SER A 1 81 ? -3.396 0.984 -23.716 1.00 67.38 81 SER A O 1
ATOM 644 N N . PHE A 1 82 ? -1.792 2.368 -24.494 1.00 70.50 82 PHE A N 1
ATOM 645 C CA . PHE A 1 82 ? -0.993 2.458 -23.282 1.00 70.50 82 PHE A CA 1
ATOM 646 C C . PHE A 1 82 ? -1.062 3.898 -22.793 1.00 70.50 82 PHE A C 1
ATOM 648 O O . PHE A 1 82 ? -0.611 4.813 -23.485 1.00 70.50 82 PHE A O 1
ATOM 655 N N . GLU A 1 83 ? -1.610 4.096 -21.603 1.00 74.56 83 GLU A N 1
ATOM 656 C CA . GLU A 1 83 ? -1.630 5.403 -20.965 1.00 74.56 83 GLU A CA 1
ATOM 657 C C . GLU A 1 83 ? -0.711 5.369 -19.751 1.00 74.56 83 GLU A C 1
ATOM 659 O O . GLU A 1 83 ? -0.924 4.635 -18.779 1.00 74.56 83 GLU A O 1
ATOM 664 N N . LEU A 1 84 ? 0.348 6.180 -19.811 1.00 72.62 84 LEU A N 1
ATOM 665 C CA . LEU A 1 84 ? 1.191 6.406 -18.650 1.00 72.62 84 LEU A CA 1
ATOM 666 C C . LEU A 1 84 ? 0.397 7.243 -17.649 1.00 72.62 84 LEU A C 1
ATOM 668 O O . LEU A 1 84 ? 0.205 8.444 -17.831 1.00 72.62 84 LEU A O 1
ATOM 672 N N . GLY A 1 85 ? -0.074 6.586 -16.599 1.00 71.56 85 GLY A N 1
ATOM 673 C CA . GLY A 1 85 ? -0.796 7.230 -15.521 1.00 71.56 85 GLY A CA 1
ATOM 674 C C . GLY A 1 85 ? 0.136 7.942 -14.540 1.00 71.56 85 GLY A C 1
ATOM 675 O O . GLY A 1 85 ? 1.260 8.355 -14.838 1.00 71.56 85 GLY A O 1
ATOM 676 N N . SER A 1 86 ? -0.375 8.140 -13.330 1.00 73.50 86 SER A N 1
ATOM 677 C CA . SER A 1 86 ? 0.266 8.983 -12.326 1.00 73.50 86 SER A CA 1
ATOM 678 C C . SER A 1 86 ? 1.534 8.355 -11.740 1.00 73.50 86 SER A C 1
ATOM 680 O O . SER A 1 86 ? 1.594 7.161 -11.437 1.00 73.50 86 SER A O 1
ATOM 682 N N . ARG A 1 87 ? 2.542 9.201 -11.507 1.00 80.00 87 ARG A N 1
ATOM 683 C CA . ARG A 1 87 ? 3.725 8.852 -10.714 1.00 80.00 87 ARG A CA 1
ATOM 684 C C . ARG A 1 87 ? 3.322 8.634 -9.254 1.00 80.00 87 ARG A C 1
ATOM 686 O O . ARG A 1 87 ? 2.636 9.473 -8.671 1.00 80.00 87 ARG A O 1
ATOM 693 N N . LEU A 1 88 ? 3.806 7.553 -8.652 1.00 77.75 88 LEU A N 1
ATOM 694 C CA . LEU A 1 88 ? 3.669 7.310 -7.219 1.00 77.75 88 LEU A CA 1
ATOM 695 C C . LEU A 1 88 ? 4.780 8.074 -6.489 1.00 77.75 88 LEU A C 1
ATOM 697 O O . LEU A 1 88 ? 5.967 7.946 -6.802 1.00 77.75 88 LEU A O 1
ATOM 701 N N . TYR A 1 89 ? 4.388 8.933 -5.548 1.00 74.19 89 TYR A N 1
ATOM 702 C CA . TYR A 1 89 ? 5.333 9.709 -4.752 1.00 74.19 89 TYR A CA 1
ATOM 703 C C . TYR A 1 89 ? 5.863 8.844 -3.613 1.00 74.19 89 TYR A C 1
ATOM 705 O O . TYR A 1 89 ? 5.158 8.565 -2.647 1.00 74.19 89 TYR A O 1
ATOM 713 N N . LEU A 1 90 ? 7.117 8.430 -3.756 1.00 75.88 90 LEU A N 1
ATOM 714 C CA . LEU A 1 90 ? 7.844 7.615 -2.793 1.00 75.88 90 LEU A CA 1
ATOM 715 C C . LEU A 1 90 ? 8.947 8.462 -2.163 1.00 75.88 90 LEU A C 1
ATOM 717 O O . LEU A 1 90 ? 9.485 9.366 -2.807 1.00 75.88 90 LEU A O 1
ATOM 721 N N . LYS A 1 91 ? 9.242 8.201 -0.886 1.00 71.44 91 LYS A N 1
ATOM 722 C CA . LYS A 1 91 ? 10.257 8.959 -0.141 1.00 71.44 91 LYS A CA 1
ATOM 723 C C . LYS A 1 91 ? 11.666 8.683 -0.656 1.00 71.44 91 LYS A C 1
ATOM 725 O O . LYS A 1 91 ? 12.479 9.601 -0.668 1.00 71.44 91 LYS A O 1
ATOM 730 N N . ASP A 1 92 ? 11.937 7.452 -1.085 1.00 72.44 92 ASP A N 1
ATOM 731 C CA . ASP A 1 92 ? 13.231 7.069 -1.639 1.00 72.44 92 ASP A CA 1
ATOM 732 C C . ASP A 1 92 ? 13.267 7.277 -3.166 1.00 72.44 92 ASP A C 1
ATOM 734 O O . ASP A 1 92 ? 12.447 6.696 -3.884 1.00 72.44 92 ASP A O 1
ATOM 738 N N . PRO A 1 93 ? 14.199 8.097 -3.687 1.00 70.25 93 PRO A N 1
ATOM 739 C CA . PRO A 1 93 ? 14.390 8.272 -5.121 1.00 70.25 93 PRO A CA 1
ATOM 740 C C . PRO A 1 93 ? 15.221 7.165 -5.811 1.00 70.25 93 PRO A C 1
ATOM 742 O O . PRO A 1 93 ? 15.375 7.239 -7.028 1.00 70.25 93 PRO A O 1
ATOM 745 N N . HIS A 1 94 ? 15.758 6.164 -5.097 1.00 81.62 94 HIS A N 1
ATOM 746 C CA . HIS A 1 94 ? 16.683 5.144 -5.636 1.00 81.62 94 HIS A CA 1
ATOM 747 C C . HIS A 1 94 ? 16.121 3.714 -5.612 1.00 81.62 94 HIS A C 1
ATOM 749 O O . HIS A 1 94 ? 16.768 2.772 -5.145 1.00 81.62 94 HIS A O 1
ATOM 755 N N . ILE A 1 95 ? 14.914 3.542 -6.142 1.00 85.62 95 ILE A N 1
ATOM 756 C CA . ILE A 1 95 ? 14.244 2.239 -6.191 1.00 85.62 95 ILE A CA 1
ATOM 757 C C . ILE A 1 95 ? 14.824 1.395 -7.336 1.00 85.62 95 ILE A C 1
ATOM 759 O O . ILE A 1 95 ? 14.764 1.818 -8.491 1.00 85.62 95 ILE A O 1
ATOM 763 N N . SER A 1 96 ? 15.350 0.202 -7.030 1.00 87.94 96 SER A N 1
ATOM 764 C CA . SER A 1 96 ? 15.787 -0.791 -8.032 1.00 87.94 96 SER A CA 1
ATOM 765 C C . SER A 1 96 ? 14.643 -1.621 -8.567 1.00 87.94 96 SER A C 1
ATOM 767 O O . SER A 1 96 ? 14.568 -1.853 -9.767 1.00 87.94 96 SER A O 1
ATOM 769 N N . ASN A 1 97 ? 13.802 -2.124 -7.664 1.00 87.81 97 ASN A N 1
ATOM 770 C CA . ASN A 1 97 ? 12.782 -3.113 -7.977 1.00 87.81 97 ASN A CA 1
ATOM 771 C C . ASN A 1 97 ? 11.497 -2.801 -7.210 1.00 87.81 97 ASN A C 1
ATOM 773 O O . ASN A 1 97 ? 11.528 -2.290 -6.087 1.00 87.81 97 ASN A O 1
ATOM 777 N N . VAL A 1 98 ? 10.370 -3.170 -7.818 1.00 88.69 98 VAL A N 1
ATOM 778 C CA . VAL A 1 98 ? 9.043 -3.091 -7.209 1.00 88.69 98 VAL A CA 1
ATOM 779 C C . VAL A 1 98 ? 8.309 -4.398 -7.445 1.00 88.69 98 VAL A C 1
ATOM 781 O O . VAL A 1 98 ? 8.244 -4.878 -8.575 1.00 88.69 98 VAL A O 1
ATOM 784 N N . PHE A 1 99 ? 7.718 -4.945 -6.389 1.00 86.94 99 PHE A N 1
ATOM 785 C 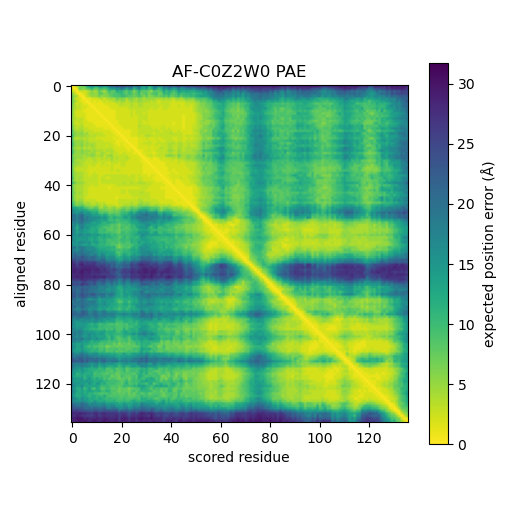CA . PHE A 1 99 ? 6.853 -6.119 -6.455 1.00 86.94 99 PHE A CA 1
ATOM 786 C C . PHE A 1 99 ? 5.485 -5.779 -5.869 1.00 86.94 99 PHE A C 1
ATOM 788 O O . PHE A 1 99 ? 5.391 -4.965 -4.954 1.00 86.94 99 PHE A O 1
ATOM 795 N N . HIS A 1 100 ? 4.422 -6.390 -6.387 1.00 84.62 100 HIS A N 1
ATOM 796 C CA . HIS A 1 100 ? 3.066 -6.204 -5.872 1.00 84.62 100 HIS A CA 1
ATOM 797 C C . HIS A 1 100 ? 2.612 -7.460 -5.121 1.00 84.62 100 HIS A C 1
ATOM 799 O O . HIS A 1 100 ? 2.852 -8.573 -5.581 1.00 84.62 100 HIS A O 1
ATOM 805 N N . CYS A 1 101 ? 1.947 -7.271 -3.983 1.00 80.19 101 CYS A N 1
ATOM 806 C CA . CYS A 1 101 ? 1.416 -8.335 -3.133 1.00 80.19 101 CYS A CA 1
ATOM 807 C C . CYS A 1 101 ? 0.070 -7.882 -2.550 1.00 80.19 101 CYS A C 1
ATOM 809 O O . CYS A 1 101 ? 0.057 -7.043 -1.652 1.00 80.19 101 CYS A O 1
ATOM 811 N N . ASP A 1 102 ? -1.056 -8.396 -3.054 1.00 76.12 102 ASP A N 1
ATOM 812 C CA . ASP A 1 102 ? -2.408 -8.125 -2.525 1.00 76.12 102 ASP A CA 1
ATOM 813 C C . ASP A 1 102 ? -2.719 -6.633 -2.271 1.00 76.12 102 ASP A C 1
ATOM 815 O O . ASP A 1 102 ? -3.299 -6.249 -1.255 1.00 76.12 102 ASP A O 1
ATOM 819 N N . GLY A 1 103 ? -2.307 -5.764 -3.200 1.00 76.69 103 GLY A N 1
ATOM 820 C CA . GLY A 1 103 ? -2.510 -4.312 -3.107 1.00 76.69 103 GLY A CA 1
ATOM 821 C C . GLY A 1 103 ? -1.441 -3.552 -2.310 1.00 76.69 103 GLY A C 1
ATOM 822 O O . GLY A 1 103 ? -1.490 -2.325 -2.246 1.00 76.69 103 GLY A O 1
ATOM 823 N N . LEU A 1 104 ? -0.455 -4.247 -1.744 1.00 84.81 104 LEU A N 1
ATOM 824 C CA . LEU A 1 104 ? 0.763 -3.664 -1.183 1.00 84.81 104 LEU A CA 1
ATOM 825 C C . LEU A 1 104 ? 1.899 -3.708 -2.204 1.00 84.81 104 LEU A C 1
ATOM 827 O O . LEU A 1 104 ? 1.946 -4.595 -3.058 1.00 84.81 104 LEU A O 1
ATOM 831 N N . LEU A 1 105 ? 2.834 -2.769 -2.089 1.00 88.19 105 LEU A N 1
ATOM 832 C CA . LEU A 1 105 ? 4.037 -2.703 -2.911 1.00 88.19 105 LEU A CA 1
ATOM 833 C C . LEU A 1 105 ? 5.269 -2.967 -2.056 1.00 88.19 105 LEU A C 1
ATOM 835 O O . LEU A 1 105 ? 5.494 -2.281 -1.067 1.00 88.19 105 LEU A O 1
ATOM 839 N N . LEU A 1 106 ? 6.081 -3.940 -2.445 1.00 90.00 106 LEU A N 1
ATOM 840 C CA . LEU A 1 106 ? 7.418 -4.131 -1.904 1.00 90.00 106 LEU A CA 1
ATOM 841 C C . LEU A 1 106 ? 8.405 -3.337 -2.759 1.00 90.00 106 LEU A C 1
ATOM 843 O O . LEU A 1 106 ? 8.537 -3.595 -3.955 1.00 90.00 106 LEU A O 1
ATOM 847 N N . LEU A 1 107 ? 9.083 -2.381 -2.139 1.00 89.19 107 LEU A N 1
ATOM 848 C CA . LEU A 1 107 ? 10.074 -1.504 -2.743 1.00 89.19 107 LEU A CA 1
ATOM 849 C C . LEU A 1 107 ? 11.467 -1.942 -2.297 1.00 89.19 107 LEU A C 1
ATOM 851 O O . LEU A 1 107 ? 11.709 -2.117 -1.100 1.00 89.19 107 LEU A O 1
ATOM 855 N N . CYS A 1 108 ? 12.378 -2.093 -3.252 1.00 87.81 108 CYS A N 1
ATOM 856 C CA . CYS A 1 108 ? 13.784 -2.372 -2.985 1.00 87.81 108 CYS A CA 1
ATOM 857 C C . CYS A 1 108 ? 14.617 -1.128 -3.297 1.00 87.81 108 CYS A C 1
ATOM 859 O O . CYS A 1 108 ? 14.535 -0.604 -4.409 1.00 87.81 108 CYS A O 1
ATOM 861 N N . SER A 1 109 ? 15.427 -0.679 -2.340 1.00 84.50 109 SER A N 1
ATOM 862 C CA . SER A 1 109 ? 16.376 0.419 -2.535 1.00 84.50 109 SER A CA 1
ATOM 863 C C . SER A 1 109 ? 17.765 -0.114 -2.854 1.00 84.50 109 SER A C 1
ATOM 865 O O . SER A 1 109 ? 18.280 -0.974 -2.138 1.00 84.50 109 SER A O 1
ATOM 867 N N . ILE A 1 110 ? 18.404 0.432 -3.893 1.00 74.81 110 ILE A N 1
ATOM 868 C CA . ILE A 1 110 ? 19.806 0.109 -4.218 1.00 74.81 110 ILE A CA 1
ATOM 869 C C . ILE A 1 110 ? 20.740 0.703 -3.170 1.00 74.81 110 ILE A C 1
ATOM 871 O O . ILE A 1 110 ? 21.685 0.056 -2.731 1.00 74.81 110 ILE A O 1
ATOM 875 N N . LYS A 1 111 ? 20.495 1.961 -2.799 1.00 74.44 111 LYS A N 1
ATOM 876 C CA . LYS A 1 111 ? 21.452 2.761 -2.037 1.00 74.44 111 LYS A CA 1
ATOM 877 C C . LYS A 1 111 ? 21.536 2.315 -0.583 1.00 74.44 111 LYS A C 1
ATOM 879 O O . LYS A 1 111 ? 22.624 2.199 -0.036 1.00 74.44 111 LYS A O 1
ATOM 884 N N . GLU A 1 112 ? 20.382 2.056 0.016 1.00 72.12 112 GLU A N 1
ATOM 885 C CA . GLU A 1 112 ? 20.281 1.711 1.433 1.00 72.12 112 GLU A CA 1
ATOM 886 C C . GLU A 1 112 ? 20.260 0.186 1.655 1.00 72.12 112 GLU A C 1
ATOM 888 O O . GLU A 1 112 ? 20.269 -0.273 2.795 1.00 72.12 112 GLU A O 1
ATOM 893 N N . ASN A 1 113 ? 20.224 -0.615 0.576 1.00 77.12 113 ASN A N 1
ATOM 894 C CA . ASN A 1 113 ? 20.000 -2.068 0.616 1.00 77.12 113 ASN A CA 1
ATOM 895 C C . ASN A 1 113 ? 18.784 -2.440 1.492 1.00 77.12 113 ASN A C 1
ATOM 897 O O . ASN A 1 113 ? 18.793 -3.410 2.256 1.00 77.12 113 ASN A O 1
ATOM 901 N N . THR A 1 114 ? 17.743 -1.606 1.429 1.00 82.12 114 THR A N 1
ATOM 902 C CA . THR A 1 114 ? 16.539 -1.720 2.249 1.00 82.12 114 THR A CA 1
ATOM 903 C C . THR A 1 114 ? 15.376 -2.293 1.459 1.00 82.12 114 THR A C 1
ATOM 905 O O . THR A 1 114 ? 15.231 -2.092 0.251 1.00 82.12 114 THR A O 1
ATOM 908 N N . LEU A 1 115 ? 14.517 -2.998 2.191 1.00 87.94 115 LEU A N 1
ATOM 909 C CA . LEU A 1 115 ? 13.225 -3.468 1.720 1.00 87.94 115 LEU A CA 1
ATOM 910 C C . LEU A 1 115 ? 12.140 -2.710 2.477 1.00 87.94 115 LEU A C 1
ATOM 912 O O . LEU A 1 115 ? 12.141 -2.694 3.708 1.00 87.94 115 LEU A O 1
ATOM 916 N N . GLU A 1 116 ? 11.201 -2.106 1.764 1.00 88.50 116 GLU A N 1
ATOM 917 C CA . GLU A 1 116 ? 10.089 -1.365 2.354 1.00 88.50 116 GLU A CA 1
ATOM 918 C C . GLU A 1 116 ? 8.765 -1.851 1.769 1.00 88.50 116 GLU A C 1
ATOM 920 O O . GLU A 1 116 ? 8.597 -1.919 0.556 1.00 88.50 116 GLU A O 1
ATOM 925 N N . VAL A 1 117 ? 7.805 -2.191 2.629 1.00 89.88 117 VAL A N 1
ATOM 926 C CA . VAL A 1 117 ? 6.422 -2.427 2.202 1.00 89.88 117 VAL A CA 1
ATOM 927 C C . VAL A 1 117 ? 5.678 -1.113 2.267 1.00 89.88 117 VAL A C 1
ATOM 929 O O . VAL A 1 117 ? 5.563 -0.519 3.337 1.00 89.88 117 VAL A O 1
ATOM 932 N N . TRP A 1 118 ? 5.126 -0.692 1.144 1.00 86.94 118 TRP A N 1
ATOM 933 C CA . TRP A 1 118 ? 4.308 0.495 1.019 1.00 86.94 118 TRP A CA 1
ATOM 934 C C . TRP A 1 118 ? 2.862 0.131 0.686 1.00 86.94 118 TRP A C 1
ATOM 936 O O . TRP A 1 118 ? 2.594 -0.722 -0.160 1.00 86.94 118 TRP A O 1
ATOM 946 N N . ASN A 1 119 ? 1.920 0.790 1.354 1.00 84.00 119 ASN A N 1
ATOM 947 C CA . ASN A 1 119 ? 0.495 0.712 1.064 1.00 84.00 119 ASN A CA 1
ATOM 948 C C . ASN A 1 119 ? 0.071 1.985 0.307 1.00 84.00 119 ASN A C 1
ATOM 950 O O . ASN A 1 119 ? -0.072 3.039 0.934 1.00 84.00 119 ASN A O 1
ATOM 954 N N . PRO A 1 120 ? -0.191 1.913 -1.012 1.00 75.31 120 PRO A N 1
ATOM 955 C CA . PR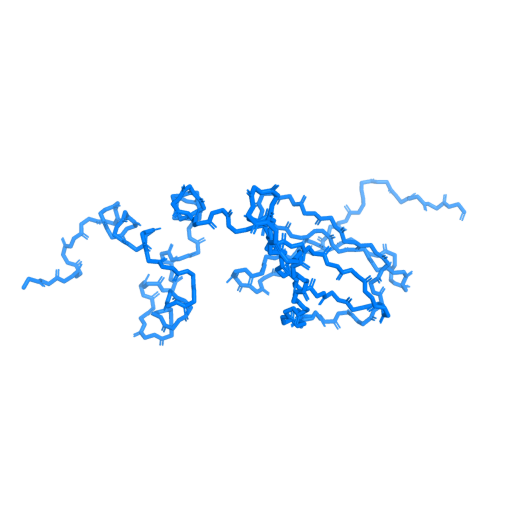O A 1 120 ? -0.605 3.075 -1.798 1.00 75.31 120 PRO A CA 1
ATOM 956 C C . PRO A 1 120 ? -1.921 3.705 -1.320 1.00 75.31 120 PRO A C 1
ATOM 958 O O . PRO A 1 120 ? -2.129 4.906 -1.480 1.00 75.31 120 PRO A O 1
ATOM 961 N N . CYS A 1 121 ? -2.819 2.913 -0.724 1.00 71.81 121 C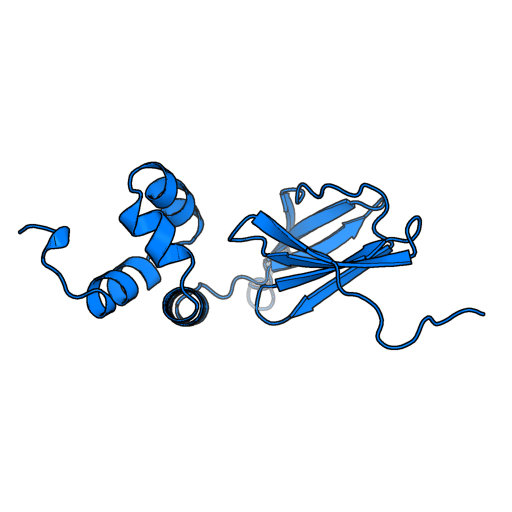YS A N 1
ATOM 962 C CA . CYS A 1 121 ? -4.123 3.378 -0.262 1.00 71.81 121 CYS A CA 1
ATOM 963 C C . CYS A 1 121 ? -4.034 4.128 1.071 1.00 71.81 121 CYS A C 1
ATOM 965 O O . CYS A 1 121 ? -4.717 5.138 1.250 1.00 71.81 121 CYS A O 1
ATOM 967 N N . SER A 1 122 ? -3.233 3.655 2.031 1.00 72.75 122 SER A N 1
ATOM 968 C CA . SER A 1 122 ? -3.069 4.342 3.322 1.00 72.75 122 SER A CA 1
ATOM 969 C C . SER A 1 122 ? -1.945 5.382 3.309 1.00 72.75 122 SER A C 1
ATOM 971 O O . SER A 1 122 ? -1.978 6.300 4.129 1.00 72.75 122 SER A O 1
ATOM 973 N N . GLY A 1 123 ? -0.997 5.264 2.376 1.00 77.75 123 GLY A N 1
ATOM 974 C CA . GLY A 1 123 ? 0.246 6.035 2.330 1.00 77.75 123 GLY A CA 1
ATOM 975 C C . GLY A 1 123 ? 1.295 5.558 3.341 1.00 77.75 123 GLY A C 1
ATOM 976 O O . GLY A 1 123 ? 2.374 6.143 3.416 1.00 77.75 123 GLY A O 1
ATOM 977 N N . GLU A 1 124 ? 0.993 4.523 4.127 1.00 82.50 124 GLU A N 1
ATOM 978 C CA . GLU A 1 124 ? 1.896 3.992 5.145 1.00 82.50 124 GLU A CA 1
ATOM 979 C C . GLU A 1 124 ? 2.992 3.146 4.506 1.00 82.50 124 GLU A C 1
ATOM 981 O O . GLU A 1 124 ? 2.762 2.412 3.545 1.00 82.50 124 GLU A O 1
ATOM 986 N N . ALA A 1 125 ? 4.189 3.245 5.072 1.00 86.38 125 ALA A N 1
ATOM 987 C CA . ALA A 1 125 ? 5.362 2.531 4.616 1.00 86.38 125 ALA A CA 1
ATOM 988 C C . ALA A 1 125 ? 6.065 1.901 5.823 1.00 86.38 125 ALA A C 1
ATOM 990 O O . ALA A 1 125 ? 6.126 2.506 6.899 1.00 86.38 125 ALA A O 1
ATOM 991 N N . LYS A 1 126 ? 6.534 0.662 5.675 1.00 88.56 126 LYS A N 1
ATOM 992 C CA . LYS A 1 126 ? 7.165 -0.106 6.746 1.00 88.56 126 LYS A CA 1
ATOM 993 C C . LYS A 1 126 ? 8.427 -0.784 6.242 1.00 88.56 126 LYS A C 1
ATOM 995 O O . LYS A 1 126 ? 8.373 -1.641 5.363 1.00 88.56 126 LYS A O 1
ATOM 1000 N N . LEU A 1 127 ? 9.545 -0.464 6.884 1.00 88.50 127 LEU A N 1
ATOM 1001 C CA . LEU A 1 127 ? 10.821 -1.122 6.645 1.00 88.50 127 LEU A CA 1
ATOM 1002 C C . LEU A 1 127 ? 10.758 -2.599 7.069 1.00 88.50 127 LEU A C 1
ATOM 1004 O O . LEU A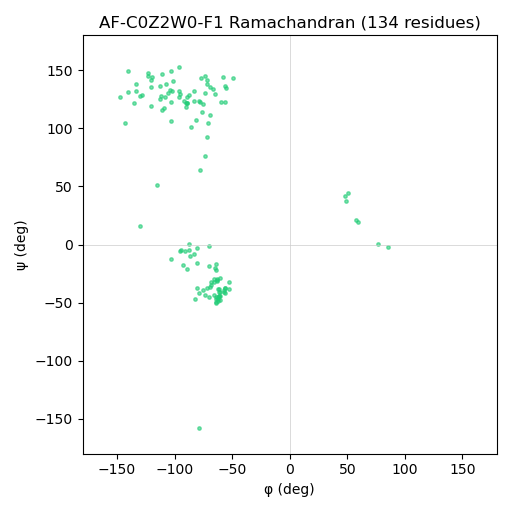 1 127 ? 10.375 -2.922 8.200 1.00 88.50 127 LEU A O 1
ATOM 1008 N N . ILE A 1 128 ? 11.173 -3.493 6.180 1.00 85.81 128 ILE A N 1
ATOM 1009 C CA . ILE A 1 128 ? 11.422 -4.897 6.485 1.00 85.81 128 ILE A CA 1
ATOM 1010 C C . ILE A 1 128 ? 12.889 -5.043 6.866 1.00 85.81 128 ILE A C 1
ATOM 1012 O O . ILE A 1 128 ? 13.788 -4.728 6.090 1.00 85.81 128 ILE A O 1
ATOM 1016 N N . LYS A 1 129 ? 13.133 -5.589 8.058 1.00 78.81 129 LYS A N 1
ATOM 1017 C CA . LYS A 1 129 ? 14.464 -6.059 8.437 1.00 78.81 129 LYS A CA 1
ATOM 1018 C C . LYS A 1 129 ? 14.710 -7.426 7.788 1.00 78.81 129 LYS A C 1
ATOM 1020 O O . LYS A 1 129 ? 13.909 -8.336 8.028 1.00 78.81 129 LYS A O 1
ATOM 1025 N N . PRO A 1 130 ? 15.778 -7.599 6.993 1.00 70.12 130 PRO A N 1
ATOM 1026 C CA . PRO A 1 130 ? 16.162 -8.910 6.487 1.00 70.12 130 PRO A CA 1
ATOM 1027 C C . PRO A 1 130 ? 16.374 -9.884 7.651 1.00 70.12 130 PRO A C 1
ATOM 1029 O O . PRO A 1 130 ? 16.991 -9.527 8.653 1.00 70.12 130 PRO A O 1
ATOM 1032 N N . ARG A 1 131 ? 15.865 -11.118 7.533 1.00 69.62 131 ARG A N 1
ATOM 1033 C CA . ARG A 1 131 ? 16.119 -12.177 8.533 1.00 69.62 131 ARG A CA 1
ATOM 1034 C C . ARG A 1 131 ? 17.576 -12.638 8.519 1.00 69.62 131 ARG A C 1
ATOM 1036 O O . ARG A 1 131 ? 18.124 -12.975 9.559 1.00 69.62 131 ARG A O 1
ATOM 1043 N N . HIS A 1 132 ? 18.185 -12.609 7.339 1.00 67.19 132 HIS A N 1
ATOM 1044 C CA . HIS A 1 132 ? 19.602 -12.834 7.124 1.00 67.19 132 HIS A CA 1
ATOM 1045 C C . HIS A 1 132 ? 20.110 -11.684 6.261 1.00 67.19 132 HIS A C 1
ATOM 1047 O O . HIS A 1 132 ? 19.514 -11.366 5.231 1.00 67.19 132 HIS A O 1
ATOM 1053 N N . SER A 1 133 ? 21.174 -11.022 6.699 1.00 60.50 133 SER A N 1
ATOM 1054 C CA . SER A 1 133 ? 21.891 -10.073 5.861 1.00 60.50 133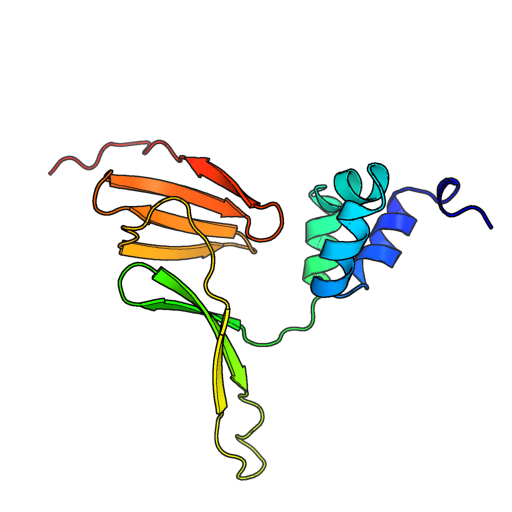 SER A CA 1
ATOM 1055 C C . SER A 1 133 ? 22.604 -10.867 4.771 1.00 60.50 133 SER A C 1
ATOM 1057 O O . SER A 1 133 ? 23.531 -11.622 5.066 1.00 60.50 133 SER A O 1
ATOM 1059 N N . TYR A 1 134 ? 22.175 -10.722 3.521 1.00 56.00 134 TYR A N 1
ATOM 1060 C CA . TYR A 1 134 ? 22.960 -11.196 2.387 1.00 56.00 134 TYR A CA 1
ATOM 1061 C C . TYR A 1 134 ? 24.141 -10.239 2.203 1.00 56.00 134 TYR A C 1
ATOM 1063 O O . TYR A 1 134 ? 24.116 -9.361 1.347 1.00 56.00 134 TYR A O 1
ATOM 1071 N N . TYR A 1 135 ? 25.149 -10.366 3.064 1.00 51.69 135 TYR A N 1
ATOM 1072 C CA . TYR A 1 135 ? 26.476 -9.861 2.751 1.00 51.69 135 TYR A CA 1
ATOM 1073 C C . TYR A 1 135 ? 27.096 -10.842 1.754 1.00 51.69 135 TYR A C 1
ATOM 1075 O O . TYR A 1 135 ? 27.197 -12.039 2.033 1.00 51.69 135 TYR A O 1
ATOM 1083 N N . LYS A 1 136 ? 27.453 -10.330 0.581 1.00 42.84 136 LYS A N 1
ATOM 1084 C CA . LYS A 1 136 ? 28.497 -10.889 -0.272 1.00 42.84 136 LYS A CA 1
ATOM 1085 C C . LYS A 1 136 ? 29.621 -9.874 -0.316 1.00 42.84 136 LYS A C 1
ATOM 1087 O O . LYS A 1 136 ? 29.285 -8.673 -0.414 1.00 42.84 136 LYS A O 1
#

Sequence (136 aa):
MEWRSLPVELQEEILSRVPAKYLARLRSTSKQWNALSKTGSFAKKHSANATKEPLIIMLKDSRVYLASVNLHGVHNNVAQSFELGSRLYLKDPHISNVFHCDGLLLLCSIKENTLEVWNPCSGEAKLIKPRHSYYK

Secondary structure (DSSP, 8-state):
--GGGS-HHHHHHHHHTS-HHHHHHHHHH-HHHHHHTTSHHHHHHHHHHS----EEEEEETTEEEEEEEE-GGGGTTPPPEEEEEEEP--S-S-EEEEEEETTEEEEEESSS--EEEE-TTT--EEEEPPSS----

Foldseek 3Di:
DDPVPDDLVVVLLVVLLDALVVLVVVLVVDVVSVVSCPDPVSLVSNVVNYDPFDWDWDADQLWTWTKTWDPVCPPPVDDTDIGTHDTDDDPDSAWDDWDDDSQWIWTAGPPVRWTKIARSSNRDIGTDDDPDPPDD

Nearest PDB structures (foldseek):
  7adp-assembly1_A  TM=4.195E-01  e=5.282E-01  Homo sapiens
  7cqy-assembly3_E  TM=4.921E-01  e=1.256E+00  Acidithiobacillus ferrooxidans
  9c7v-assembly1_1  TM=4.592E-01  e=2.111E+00  Homo sapiens
  4q9t-assembly1_A  TM=4.077E-01  e=7.520E+00  Vanderwaltozyma polyspora DSM 70294

InterPro domains:
  IPR001810 F-box domain [PF00646] (3-41)
  IPR001810 F-box domain [PS50181] (1-46)
  IPR001810 F-box domain [SM00256] (6-46)
  IPR006527 F-box associated beta-propeller, type 1 [PF07734] (56-134)
  IPR036047 F-box-like domain superfamily [SSF81383] (3-127)
  IPR050796 SCF complex F-box component [PTHR31672] (2-131)

Organism: Arabidopsis thaliana (NCBI:txid3702)

pLDDT: mean 79.36, std 10.67, range [42.84, 92.12]

Mean predicted aligned error: 10.4 Å

Radius of gyration: 18.39 Å; Cα contacts (8 Å, |Δi|>4): 176; chains: 1; bounding box: 60×28×48 Å

Solvent-accessible surface area (backbone atoms only — not comparable to full-atom values): 8298 Å² total; per-residue (Å²): 135,66,78,86,77,53,56,69,69,57,53,38,57,59,55,23,69,50,58,66,79,58,48,62,56,49,36,76,77,31,74,68,50,36,55,50,68,69,35,71,69,35,48,53,50,26,58,74,58,49,81,86,68,58,68,43,82,43,80,55,96,38,38,47,30,39,25,44,50,49,73,83,25,85,86,68,86,43,78,72,46,79,44,83,49,60,70,58,91,62,93,66,72,50,38,73,47,77,46,81,54,99,80,30,35,42,38,31,32,64,85,76,72,41,40,31,42,31,30,80,87,81,69,51,70,44,78,53,79,71,94,64,82,87,78,128